Protein AF-A0A4R3XCU2-F1 (afdb_monomer)

Radius of gyration: 14.8 Å; Cα contacts (8 Å, |Δi|>4): 36; chains: 1; bounding box: 40×26×42 Å

Sequence (73 aa):
MLSEYLQPARQSVLLPDEVATLQRIFDQTCCTLGIQKTSAQAEGLAATLVNLYERGVRTEDQLSAMVDKIDFL

Solvent-accessible surface area (backbone atoms only — not comparable to full-atom values): 4558 Å² total; per-residue (Å²): 134,94,80,87,80,79,82,75,77,75,70,68,76,69,46,73,69,53,48,51,51,53,49,47,56,48,53,51,49,27,63,74,72,67,46,54,79,88,37,72,52,35,53,53,50,53,53,46,54,51,54,39,39,62,73,66,54,80,48,67,72,59,50,52,55,49,53,72,69,50,75,78,121

Structure (mmCIF, N/CA/C/O backbone):
data_AF-A0A4R3XCU2-F1
#
_entry.id   AF-A0A4R3XCU2-F1
#
loop_
_atom_site.group_PDB
_atom_site.id
_atom_site.type_symbol
_atom_site.label_atom_id
_atom_site.label_alt_id
_atom_site.label_comp_id
_atom_site.label_asym_id
_atom_site.label_entity_id
_atom_site.label_seq_id
_atom_site.pdbx_PDB_ins_code
_atom_site.Cartn_x
_atom_site.Cartn_y
_atom_site.Cartn_z
_atom_site.occupancy
_atom_site.B_iso_or_equiv
_atom_site.auth_seq_id
_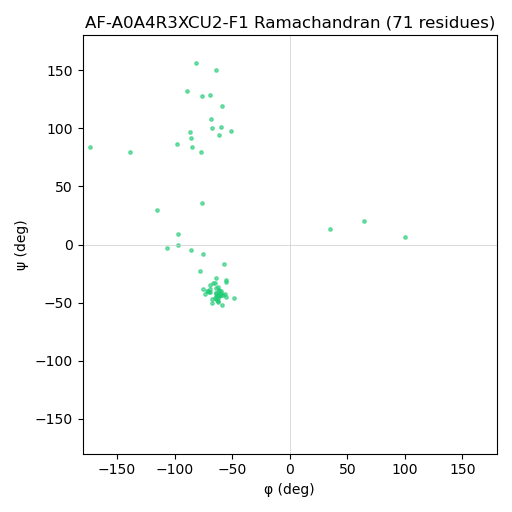atom_site.auth_comp_id
_atom_site.auth_asym_id
_atom_site.auth_atom_id
_atom_site.pdbx_PDB_model_num
ATOM 1 N N . MET A 1 1 ? 28.246 16.020 -25.548 1.00 43.44 1 MET A N 1
ATOM 2 C CA . MET A 1 1 ? 27.667 14.756 -25.049 1.00 43.44 1 MET A CA 1
ATOM 3 C C . MET A 1 1 ? 26.822 15.107 -23.840 1.00 43.44 1 MET A C 1
ATOM 5 O O . MET A 1 1 ? 27.368 15.382 -22.784 1.00 43.44 1 MET A O 1
ATOM 9 N N . LEU A 1 2 ? 25.513 15.248 -24.046 1.00 51.44 2 LEU A N 1
ATOM 10 C CA . LEU A 1 2 ? 24.549 15.602 -23.003 1.00 51.44 2 LEU A CA 1
ATOM 11 C C . LEU A 1 2 ? 24.275 14.367 -22.137 1.00 51.44 2 LEU A C 1
ATOM 13 O O . LEU A 1 2 ? 23.289 13.671 -22.342 1.00 51.44 2 LEU A O 1
ATOM 17 N N . SER A 1 3 ? 25.173 14.067 -21.205 1.00 54.53 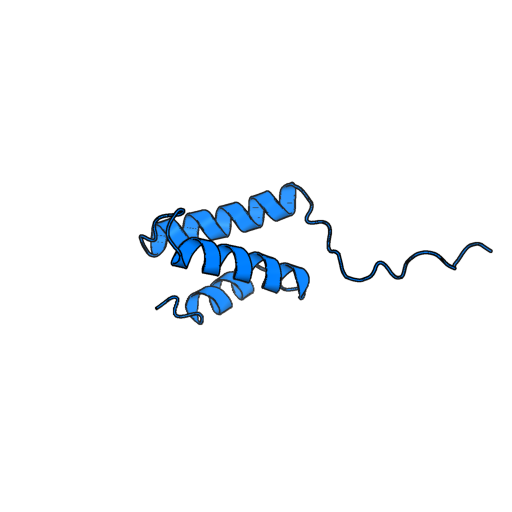3 SER A N 1
ATOM 18 C CA . SER A 1 3 ? 24.976 13.022 -20.191 1.00 54.53 3 SER A CA 1
ATOM 19 C C . SER A 1 3 ? 24.928 13.608 -18.776 1.00 54.53 3 SER A C 1
ATOM 21 O O . SER A 1 3 ? 25.306 12.947 -17.818 1.00 54.53 3 SER A O 1
ATOM 23 N N . GLU A 1 4 ? 24.460 14.856 -18.651 1.00 63.81 4 GLU A N 1
ATOM 24 C CA . GLU A 1 4 ? 24.296 15.569 -17.372 1.00 63.81 4 GLU A CA 1
ATOM 25 C C . GLU A 1 4 ? 22.861 15.511 -16.807 1.00 63.81 4 GLU A C 1
ATOM 27 O O . GLU A 1 4 ? 22.549 16.176 -15.831 1.00 63.81 4 GLU A O 1
ATOM 32 N N . TYR A 1 5 ? 21.949 14.709 -17.360 1.00 50.38 5 TYR A N 1
ATOM 33 C CA . TYR A 1 5 ? 20.554 14.727 -16.898 1.00 50.38 5 TYR A CA 1
ATOM 34 C C . TYR A 1 5 ? 19.954 13.332 -16.789 1.00 50.38 5 TYR A C 1
ATOM 36 O O . TYR A 1 5 ? 19.206 12.909 -17.659 1.00 50.38 5 TYR A O 1
ATOM 44 N N . LEU A 1 6 ? 20.270 12.632 -15.698 1.00 48.81 6 LEU A N 1
ATOM 45 C CA . LEU A 1 6 ? 19.249 12.032 -14.832 1.00 48.81 6 LEU A CA 1
ATOM 46 C C . LEU A 1 6 ? 19.933 11.450 -13.584 1.00 48.81 6 LEU A C 1
ATOM 48 O O . LEU A 1 6 ? 20.204 10.258 -13.480 1.00 48.81 6 LEU A O 1
ATOM 52 N N . GLN A 1 7 ? 20.176 12.290 -12.588 1.00 55.34 7 GLN A N 1
ATOM 53 C CA . GLN A 1 7 ? 19.931 11.822 -11.230 1.00 55.34 7 GLN A CA 1
ATOM 54 C C . GLN A 1 7 ? 18.551 12.362 -10.872 1.00 55.34 7 GLN A C 1
ATOM 56 O O . GLN A 1 7 ? 18.467 13.484 -10.374 1.00 55.34 7 GLN A O 1
ATOM 61 N N . PRO A 1 8 ? 17.447 11.657 -11.199 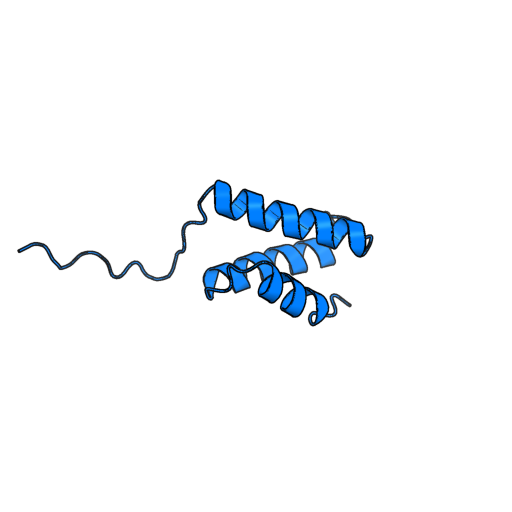1.00 44.31 8 PRO A N 1
ATOM 62 C CA . PRO A 1 8 ? 16.168 12.077 -10.676 1.00 44.31 8 PRO A CA 1
ATOM 63 C C . PRO A 1 8 ? 16.264 11.808 -9.180 1.00 44.31 8 PRO A C 1
ATOM 65 O O . PRO A 1 8 ? 16.343 10.662 -8.734 1.00 44.31 8 PRO A O 1
ATOM 68 N N . ALA A 1 9 ? 16.364 12.879 -8.405 1.00 46.00 9 ALA A N 1
ATOM 69 C CA . ALA A 1 9 ? 16.184 12.835 -6.974 1.00 46.00 9 ALA A CA 1
ATOM 70 C C . ALA A 1 9 ? 14.861 12.121 -6.702 1.00 46.00 9 ALA A C 1
ATOM 72 O O . ALA A 1 9 ? 13.830 12.748 -6.867 1.00 46.00 9 ALA A O 1
ATOM 73 N N . ARG A 1 10 ? 14.914 10.816 -6.398 1.00 50.91 10 ARG A N 1
ATOM 74 C CA . ARG A 1 10 ? 14.003 9.973 -5.601 1.00 50.91 10 ARG A CA 1
ATOM 75 C C . ARG A 1 10 ? 12.485 10.227 -5.618 1.00 50.91 10 ARG A C 1
ATOM 77 O O . ARG A 1 10 ? 11.789 9.627 -4.816 1.00 50.91 10 ARG A O 1
ATOM 84 N N . GLN A 1 11 ? 11.942 11.020 -6.526 1.00 51.50 11 GLN A N 1
ATOM 85 C CA . GLN A 1 11 ? 10.521 11.153 -6.763 1.00 51.50 11 GLN A CA 1
ATOM 86 C C . GLN A 1 11 ? 10.180 10.014 -7.708 1.00 51.50 1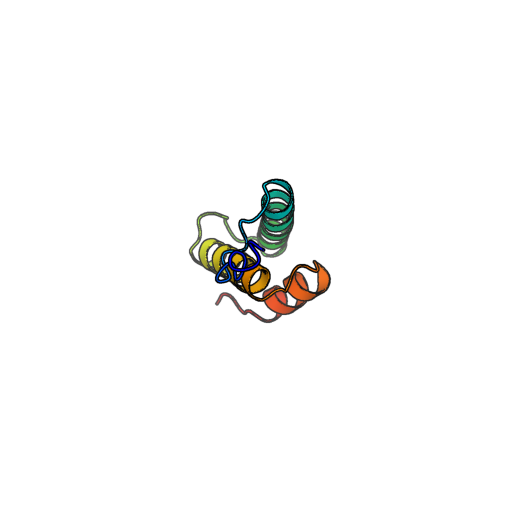1 GLN A C 1
ATOM 88 O O . GLN A 1 11 ? 10.214 10.165 -8.930 1.00 51.50 11 GLN A O 1
ATOM 93 N N . SER A 1 12 ? 9.941 8.831 -7.137 1.00 56.34 12 SER A N 1
ATOM 94 C CA . SER A 1 12 ? 9.228 7.795 -7.876 1.00 56.34 12 SER A CA 1
ATOM 95 C C . SER A 1 12 ? 7.855 8.379 -8.176 1.00 56.34 12 SER A C 1
ATOM 97 O O . SER A 1 12 ? 6.969 8.347 -7.330 1.00 56.34 12 SER A O 1
ATOM 99 N N . VAL A 1 13 ? 7.695 8.984 -9.353 1.00 59.47 13 VAL A N 1
ATOM 100 C CA . VAL A 1 13 ? 6.374 9.290 -9.894 1.00 59.47 13 VAL A CA 1
ATOM 101 C C . VAL A 1 13 ? 5.685 7.941 -10.011 1.00 59.47 13 VAL A C 1
ATOM 103 O O . VAL A 1 13 ? 6.011 7.155 -10.899 1.00 59.47 13 VAL A O 1
ATOM 106 N N . LEU A 1 14 ? 4.813 7.647 -9.046 1.00 67.44 14 LEU A N 1
ATOM 107 C CA . LEU A 1 14 ? 4.014 6.436 -9.054 1.00 67.44 14 LEU A CA 1
ATOM 108 C C . LEU A 1 14 ? 3.200 6.464 -10.340 1.00 67.44 14 LEU A C 1
ATOM 110 O O . LEU A 1 14 ? 2.421 7.392 -10.578 1.00 67.44 14 LEU A O 1
ATOM 114 N N . LEU A 1 15 ? 3.414 5.469 -11.193 1.00 75.88 15 LEU A N 1
ATOM 115 C CA . LEU A 1 15 ? 2.588 5.321 -12.379 1.00 75.88 15 LEU A CA 1
ATOM 116 C C . LEU A 1 15 ? 1.149 5.034 -11.929 1.00 75.88 15 LEU A C 1
ATOM 118 O O . LEU A 1 15 ? 0.952 4.402 -10.891 1.00 75.88 15 LEU A O 1
ATOM 122 N N . PRO A 1 16 ? 0.130 5.441 -12.700 1.00 75.06 16 PRO A N 1
ATOM 123 C CA . PRO A 1 16 ? -1.264 5.180 -12.342 1.00 75.06 16 PRO A CA 1
ATOM 124 C C . PRO A 1 16 ? -1.550 3.687 -12.105 1.00 75.06 16 PRO A C 1
ATOM 126 O O . PRO A 1 16 ? -2.373 3.352 -11.260 1.00 75.06 16 PRO A O 1
ATOM 129 N N . ASP A 1 17 ? -0.826 2.796 -12.786 1.00 75.62 17 ASP A N 1
ATOM 130 C CA . ASP A 1 17 ? -0.895 1.342 -12.586 1.00 75.62 17 ASP A CA 1
ATOM 131 C C . ASP A 1 17 ? -0.308 0.896 -11.226 1.00 75.62 17 ASP A C 1
ATOM 133 O O . ASP A 1 17 ? -0.870 0.053 -10.523 1.00 75.62 17 ASP A O 1
ATOM 137 N N . GLU A 1 18 ? 0.780 1.538 -10.789 1.00 76.06 18 GLU A N 1
ATOM 138 C CA . GLU A 1 18 ? 1.399 1.301 -9.478 1.00 76.06 18 GLU A CA 1
ATOM 139 C C . GLU A 1 18 ? 0.523 1.850 -8.346 1.00 76.06 18 GLU A C 1
ATOM 141 O O . GLU A 1 18 ? 0.324 1.180 -7.332 1.00 76.06 18 GLU A O 1
ATOM 146 N N . VAL A 1 19 ? -0.080 3.028 -8.546 1.00 79.38 19 VAL A N 1
ATOM 147 C CA . VAL A 1 19 ? -1.079 3.586 -7.622 1.00 79.38 19 VAL A CA 1
ATOM 148 C C . VAL A 1 19 ? -2.293 2.664 -7.523 1.00 79.38 19 VAL A C 1
ATOM 150 O O . VAL A 1 19 ? -2.755 2.400 -6.417 1.00 79.38 19 VAL A O 1
ATOM 153 N N . ALA A 1 20 ? -2.789 2.123 -8.640 1.00 83.12 20 ALA A N 1
ATOM 154 C CA . ALA A 1 20 ? -3.909 1.181 -8.634 1.00 83.12 20 ALA A CA 1
ATOM 155 C C . ALA A 1 20 ? -3.575 -0.110 -7.868 1.00 83.12 20 ALA A C 1
ATOM 157 O O . ALA A 1 20 ? -4.426 -0.651 -7.158 1.00 83.12 20 ALA A O 1
ATOM 158 N N . THR A 1 21 ? -2.331 -0.579 -7.970 1.00 80.44 21 THR A N 1
ATOM 159 C CA . THR A 1 21 ? -1.836 -1.743 -7.225 1.00 80.44 21 THR A CA 1
ATOM 160 C C . THR A 1 21 ? -1.768 -1.452 -5.726 1.00 80.44 21 THR A C 1
ATOM 162 O O . THR A 1 21 ? -2.360 -2.181 -4.930 1.00 80.44 21 THR A O 1
ATOM 165 N N . LEU A 1 22 ? -1.141 -0.338 -5.335 1.00 80.31 22 LEU A N 1
ATOM 166 C CA . LEU A 1 22 ? -1.096 0.128 -3.945 1.00 80.31 22 LEU A CA 1
ATOM 167 C C . LEU A 1 22 ? -2.499 0.302 -3.360 1.00 80.31 22 LEU A C 1
ATOM 169 O O . LEU A 1 22 ? -2.761 -0.111 -2.233 1.00 80.31 22 LEU A O 1
ATOM 173 N N . GLN A 1 23 ? -3.415 0.869 -4.143 1.00 82.06 23 GLN A N 1
ATOM 174 C CA . GLN A 1 23 ? -4.785 1.102 -3.720 1.00 82.06 23 GLN A CA 1
ATOM 175 C C . GLN A 1 23 ? -5.573 -0.201 -3.566 1.00 82.06 23 GLN A C 1
ATOM 177 O O . GLN A 1 23 ? -6.361 -0.296 -2.633 1.00 82.06 23 GLN A O 1
ATOM 182 N N . ARG A 1 24 ? -5.340 -1.229 -4.395 1.00 83.81 24 ARG A N 1
ATOM 183 C CA . ARG A 1 24 ? -5.923 -2.567 -4.178 1.00 83.81 24 ARG A CA 1
ATOM 184 C C . ARG A 1 24 ? -5.446 -3.192 -2.875 1.00 83.81 24 ARG A C 1
ATOM 186 O O . ARG A 1 24 ? -6.280 -3.633 -2.093 1.00 83.81 24 ARG A O 1
ATOM 193 N N . ILE A 1 25 ? -4.135 -3.194 -2.629 1.00 80.50 25 ILE A N 1
ATOM 194 C CA . ILE A 1 25 ? -3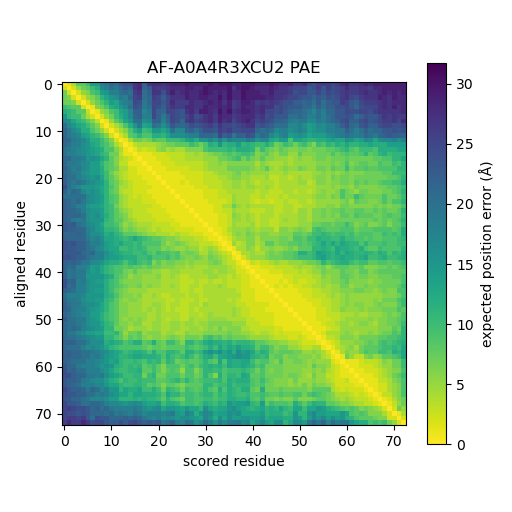.543 -3.756 -1.403 1.00 80.50 25 ILE A CA 1
ATOM 195 C C . ILE A 1 25 ? -4.089 -3.024 -0.177 1.00 80.50 25 ILE A C 1
ATOM 197 O O . ILE A 1 25 ? -4.459 -3.650 0.817 1.00 80.50 25 ILE A O 1
ATOM 201 N N . PHE A 1 26 ? -4.199 -1.700 -0.273 1.00 82.12 26 PHE A N 1
ATOM 202 C CA . PHE A 1 26 ? -4.818 -0.860 0.739 1.00 82.12 26 PHE A CA 1
ATOM 203 C C . PHE A 1 26 ? -6.275 -1.251 1.001 1.00 82.12 26 PHE A C 1
ATOM 205 O O . PHE A 1 26 ? -6.646 -1.516 2.140 1.00 82.12 26 PHE A O 1
ATOM 212 N N . ASP A 1 27 ? -7.092 -1.340 -0.052 1.00 83.12 27 ASP A N 1
ATOM 213 C CA . ASP A 1 27 ? -8.510 -1.694 0.042 1.00 83.12 27 ASP A CA 1
ATOM 214 C C . ASP A 1 27 ? -8.712 -3.059 0.698 1.00 83.12 27 ASP A C 1
ATOM 216 O O . ASP A 1 27 ? -9.563 -3.232 1.571 1.00 83.12 27 ASP A O 1
ATOM 220 N N . GLN A 1 28 ? -7.887 -4.021 0.290 1.00 82.50 28 GLN A N 1
ATOM 221 C CA . GLN A 1 28 ? -7.938 -5.404 0.730 1.00 82.50 28 GLN A CA 1
ATOM 222 C C . GLN A 1 28 ? -7.489 -5.536 2.187 1.00 82.50 28 GLN A C 1
ATOM 224 O O . GLN A 1 28 ? -8.142 -6.225 2.971 1.00 82.50 28 GLN A O 1
ATOM 229 N N . THR A 1 29 ? -6.444 -4.804 2.579 1.00 78.25 29 THR A N 1
ATOM 230 C CA . THR A 1 29 ? -6.006 -4.681 3.975 1.00 78.25 29 THR A CA 1
ATOM 231 C C . THR A 1 29 ? -7.092 -4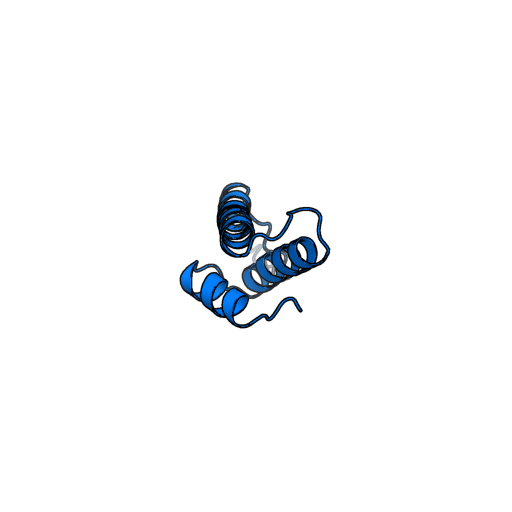.033 4.833 1.00 78.25 29 THR A C 1
ATOM 233 O O . THR A 1 29 ? -7.455 -4.581 5.871 1.00 78.25 29 THR A O 1
ATOM 236 N N . CYS A 1 30 ? -7.675 -2.913 4.391 1.00 80.19 30 CYS A N 1
ATOM 237 C CA . CYS A 1 30 ? -8.769 -2.253 5.104 1.00 80.19 30 CYS A CA 1
ATOM 238 C C . CYS A 1 30 ? -9.982 -3.177 5.268 1.00 80.19 30 CYS A C 1
ATOM 240 O O . CYS A 1 30 ? -10.543 -3.247 6.358 1.00 80.19 30 CYS A O 1
ATOM 242 N N . CYS A 1 31 ? -10.364 -3.921 4.226 1.00 82.19 31 CYS A N 1
ATOM 243 C CA . CYS A 1 31 ? -11.452 -4.898 4.310 1.00 82.19 31 CYS A CA 1
ATOM 244 C C . CYS A 1 31 ? -11.128 -6.046 5.274 1.00 82.19 31 CYS A C 1
ATOM 246 O O . CYS A 1 31 ? -11.995 -6.452 6.042 1.00 82.19 31 CYS A O 1
ATOM 248 N N . THR A 1 32 ? -9.893 -6.551 5.253 1.00 79.12 32 THR A N 1
ATOM 249 C CA . THR A 1 32 ? -9.461 -7.679 6.097 1.00 79.12 32 THR A CA 1
ATOM 250 C C . THR A 1 32 ? -9.396 -7.287 7.571 1.00 79.12 32 THR A C 1
ATOM 252 O O . THR A 1 32 ? -9.835 -8.044 8.431 1.00 79.12 32 THR A O 1
ATOM 255 N N . LEU A 1 33 ? -8.895 -6.087 7.863 1.00 73.00 33 LEU A N 1
ATOM 256 C CA . LEU A 1 33 ? -8.768 -5.560 9.222 1.00 73.00 33 LEU A CA 1
ATOM 257 C C . LEU A 1 33 ? -10.047 -4.861 9.720 1.00 73.00 33 LEU A C 1
ATOM 259 O O . LEU A 1 33 ? -10.102 -4.428 10.867 1.00 73.00 33 LEU A O 1
ATOM 263 N N . GLY A 1 34 ? -11.071 -4.712 8.871 1.00 76.12 34 GLY A N 1
ATOM 264 C CA . GLY A 1 34 ? -12.289 -3.961 9.196 1.00 76.12 34 GLY A CA 1
ATOM 265 C C . GLY A 1 34 ? -12.050 -2.462 9.423 1.00 76.12 34 GLY A C 1
ATOM 266 O O . GLY A 1 34 ? -12.863 -1.793 10.062 1.00 76.12 34 GLY A O 1
ATOM 267 N N . ILE A 1 35 ? -10.938 -1.924 8.915 1.00 77.94 35 ILE A N 1
ATOM 268 C CA . ILE A 1 35 ? -10.564 -0.518 9.064 1.00 77.94 35 ILE A CA 1
ATOM 269 C C . ILE A 1 35 ? -11.409 0.318 8.104 1.00 77.94 35 ILE A C 1
ATOM 271 O O . ILE A 1 35 ? -11.440 0.077 6.894 1.00 77.94 35 ILE A O 1
ATOM 275 N N . GLN A 1 36 ? -12.063 1.356 8.624 1.00 76.62 36 GLN A N 1
ATOM 276 C CA . GLN A 1 36 ? -12.716 2.333 7.761 1.00 76.62 36 GLN A CA 1
ATOM 277 C C . GLN A 1 36 ? -11.658 3.147 7.018 1.00 76.62 36 GLN A C 1
ATOM 279 O O . GLN A 1 36 ? -10.776 3.731 7.637 1.00 76.62 36 GLN A O 1
ATOM 284 N N . LYS A 1 37 ? -11.777 3.238 5.689 1.00 72.00 37 LYS A N 1
ATOM 285 C CA . LYS A 1 37 ? -10.835 3.966 4.813 1.00 72.00 37 LYS A CA 1
ATOM 286 C C . LYS A 1 37 ? -10.668 5.451 5.167 1.00 72.00 37 LYS A C 1
ATOM 288 O O . LYS A 1 37 ? -9.724 6.083 4.716 1.00 72.00 37 LYS A O 1
ATOM 293 N N . THR A 1 38 ? -11.598 5.999 5.944 1.00 74.12 38 THR A N 1
ATOM 294 C CA . THR A 1 38 ? -11.623 7.384 6.432 1.00 74.12 38 THR A CA 1
ATOM 295 C C . THR A 1 38 ? -11.073 7.537 7.851 1.00 74.12 38 THR A C 1
ATOM 297 O O . THR A 1 38 ? -11.086 8.639 8.391 1.00 74.12 38 THR A O 1
ATOM 300 N N . SER A 1 39 ? -10.652 6.446 8.492 1.00 75.62 39 SER A N 1
ATOM 301 C CA . SER A 1 39 ? -10.050 6.479 9.822 1.00 75.62 39 SER A CA 1
ATOM 302 C C . SER A 1 39 ? -8.577 6.860 9.750 1.00 75.62 39 SER A C 1
ATOM 304 O O . SER A 1 39 ? -7.894 6.579 8.766 1.00 75.62 39 SER A O 1
ATOM 306 N N . ALA A 1 40 ? -8.055 7.396 10.853 1.00 78.12 40 ALA A N 1
ATOM 307 C CA . ALA A 1 40 ? -6.632 7.699 11.001 1.00 78.12 40 ALA A CA 1
ATOM 308 C C . ALA A 1 40 ? -5.733 6.471 10.740 1.00 78.12 40 ALA A C 1
ATOM 310 O O . ALA A 1 40 ? -4.648 6.611 10.180 1.00 78.12 40 ALA A O 1
ATOM 311 N N . GLN A 1 41 ? -6.205 5.257 11.063 1.00 76.38 41 GLN A N 1
ATOM 312 C CA . GLN A 1 41 ? -5.490 4.018 10.728 1.00 76.38 41 GLN A CA 1
ATOM 313 C C . GLN A 1 41 ? -5.315 3.831 9.217 1.00 76.38 41 GLN A C 1
ATOM 315 O O . GLN A 1 41 ? -4.263 3.396 8.758 1.00 76.38 41 GLN A O 1
ATOM 320 N N . ALA A 1 42 ? -6.336 4.174 8.435 1.00 78.31 42 ALA A N 1
ATOM 321 C CA . ALA A 1 42 ? -6.305 4.053 6.989 1.00 78.31 42 ALA A CA 1
ATOM 322 C C . ALA A 1 42 ? -5.389 5.116 6.364 1.00 78.31 42 ALA A C 1
ATOM 324 O O . ALA A 1 42 ? -4.601 4.807 5.478 1.00 78.31 42 ALA A O 1
ATOM 325 N N . GLU A 1 43 ? -5.394 6.349 6.867 1.00 80.69 43 GLU A N 1
ATOM 326 C CA . GLU A 1 43 ? -4.393 7.338 6.443 1.00 80.69 43 GLU A CA 1
ATOM 327 C C . GLU A 1 43 ? -2.962 6.878 6.765 1.00 80.69 43 GLU A C 1
ATOM 329 O O . GLU A 1 43 ? -2.086 6.956 5.902 1.00 80.69 43 GLU A O 1
ATOM 334 N N . GLY A 1 44 ? -2.730 6.330 7.963 1.00 80.25 44 GLY A N 1
ATOM 335 C CA . GLY A 1 44 ? -1.430 5.785 8.367 1.00 80.25 44 GLY A CA 1
ATOM 336 C C . GLY A 1 44 ? -0.968 4.626 7.480 1.00 80.25 44 GLY A C 1
ATOM 337 O O . GLY A 1 44 ? 0.187 4.590 7.046 1.00 80.25 44 GLY A O 1
ATOM 338 N N . LEU A 1 45 ? -1.879 3.713 7.146 1.00 79.69 45 LEU A N 1
ATOM 339 C CA . LEU A 1 45 ? -1.627 2.605 6.231 1.00 79.69 45 LEU A CA 1
ATOM 340 C C . LEU A 1 45 ? -1.292 3.103 4.816 1.00 79.69 45 LEU A C 1
ATOM 342 O O . LEU A 1 45 ? -0.293 2.670 4.243 1.00 79.69 45 LEU A O 1
ATOM 346 N N . ALA A 1 46 ? -2.068 4.041 4.265 1.00 81.25 46 ALA A N 1
ATOM 347 C CA . ALA A 1 46 ? -1.821 4.611 2.940 1.00 81.25 46 ALA A CA 1
ATOM 348 C C . ALA A 1 46 ? -0.470 5.338 2.877 1.00 81.25 46 ALA A C 1
ATOM 350 O O . ALA A 1 46 ? 0.320 5.110 1.959 1.00 81.25 46 ALA A O 1
ATOM 351 N N . ALA A 1 47 ? -0.170 6.165 3.882 1.00 81.44 47 ALA A N 1
ATOM 352 C CA . ALA A 1 47 ? 1.102 6.869 3.976 1.00 81.44 47 ALA A CA 1
ATOM 353 C C . ALA A 1 47 ? 2.278 5.889 4.073 1.00 81.44 47 ALA A C 1
ATOM 355 O O . ALA A 1 47 ? 3.305 6.089 3.425 1.00 81.44 47 ALA A O 1
ATOM 356 N N . THR A 1 48 ? 2.124 4.802 4.830 1.00 79.88 48 THR A N 1
ATOM 357 C CA . THR A 1 48 ? 3.160 3.772 4.952 1.00 79.88 48 THR A CA 1
ATOM 358 C C . THR A 1 48 ? 3.365 3.028 3.637 1.00 79.88 48 THR A C 1
ATOM 360 O O . THR A 1 48 ? 4.506 2.886 3.204 1.00 79.88 48 THR A O 1
ATOM 363 N N . LEU A 1 49 ? 2.292 2.592 2.972 1.00 78.19 49 LEU A N 1
ATOM 364 C CA . LEU A 1 49 ? 2.360 1.915 1.675 1.00 78.19 49 LEU A CA 1
ATOM 365 C C . LEU A 1 49 ? 3.111 2.766 0.642 1.00 78.19 49 LEU A C 1
ATOM 367 O O . LEU A 1 49 ? 4.014 2.264 -0.025 1.00 78.19 49 LEU A O 1
ATOM 371 N N . VAL A 1 50 ? 2.809 4.066 0.565 1.00 78.19 50 VAL A N 1
ATOM 372 C CA . VAL A 1 50 ? 3.515 5.006 -0.321 1.00 78.19 50 VAL A CA 1
ATOM 373 C C . VAL A 1 50 ? 4.986 5.147 0.077 1.00 78.19 50 VAL A C 1
ATOM 375 O O . VAL A 1 50 ? 5.864 5.024 -0.773 1.00 78.19 50 VAL A O 1
ATOM 378 N N . ASN A 1 51 ? 5.282 5.326 1.366 1.00 79.06 51 ASN A N 1
ATOM 379 C CA . ASN A 1 51 ? 6.653 5.494 1.860 1.00 79.06 51 ASN A CA 1
ATOM 380 C C . ASN A 1 51 ? 7.505 4.230 1.626 1.00 79.06 51 ASN A C 1
ATOM 382 O O . ASN A 1 51 ? 8.679 4.316 1.270 1.00 79.06 51 ASN A O 1
ATOM 386 N N . LEU A 1 52 ? 6.916 3.041 1.778 1.00 76.56 52 LEU A N 1
ATOM 387 C CA . LEU A 1 52 ? 7.539 1.759 1.444 1.00 76.56 52 LEU A CA 1
ATOM 388 C C . LEU A 1 52 ? 7.820 1.666 -0.058 1.00 76.56 52 LEU A C 1
ATOM 390 O O . LEU A 1 52 ? 8.934 1.309 -0.453 1.00 76.56 52 LEU A O 1
ATOM 394 N N . TYR A 1 53 ? 6.866 2.076 -0.889 1.00 77.00 53 TYR A N 1
ATOM 395 C CA . TYR A 1 53 ? 7.034 2.092 -2.336 1.00 77.00 53 TYR A CA 1
ATOM 396 C C . TYR A 1 53 ? 8.165 3.017 -2.794 1.00 77.00 53 TYR A C 1
ATOM 398 O O . TYR A 1 53 ? 9.015 2.624 -3.597 1.00 77.00 53 TYR A O 1
ATOM 406 N N . GLU A 1 54 ? 8.236 4.223 -2.228 1.00 74.12 54 GLU A N 1
ATOM 407 C CA . GLU A 1 54 ? 9.308 5.190 -2.488 1.00 74.12 54 GLU A CA 1
ATOM 408 C C . GLU A 1 54 ? 10.681 4.693 -2.014 1.00 74.12 54 GLU A C 1
ATOM 410 O O . GLU A 1 54 ? 11.716 5.023 -2.602 1.00 74.12 54 GLU A O 1
ATOM 415 N N . ARG A 1 55 ? 10.711 3.848 -0.978 1.00 74.56 55 ARG A N 1
ATOM 416 C CA . ARG A 1 55 ? 11.929 3.170 -0.507 1.00 74.56 55 ARG A CA 1
ATOM 417 C C . ARG A 1 55 ? 12.365 2.012 -1.408 1.00 74.56 55 ARG A C 1
ATOM 419 O O . ARG A 1 55 ? 13.470 1.508 -1.217 1.00 74.56 55 ARG A O 1
ATOM 426 N N . GLY A 1 56 ? 11.555 1.631 -2.397 1.00 71.19 56 GLY A N 1
ATOM 427 C CA . GLY A 1 56 ? 11.824 0.534 -3.331 1.00 71.19 56 GLY A CA 1
ATOM 428 C C . GLY A 1 56 ? 11.108 -0.774 -2.986 1.00 71.19 56 GLY A C 1
ATOM 429 O O . GLY A 1 56 ? 11.346 -1.787 -3.641 1.00 71.19 56 GLY A O 1
ATOM 430 N N . VAL A 1 57 ? 10.221 -0.770 -1.987 1.00 71.75 57 VAL A N 1
ATOM 431 C CA . VAL A 1 57 ? 9.414 -1.932 -1.603 1.00 71.75 57 VAL A CA 1
ATOM 432 C C . VAL A 1 57 ? 8.158 -1.969 -2.473 1.00 71.75 57 VAL A C 1
ATOM 434 O O . VAL A 1 57 ? 7.148 -1.349 -2.157 1.00 71.75 57 VAL A O 1
ATOM 437 N N . ARG A 1 58 ? 8.242 -2.678 -3.604 1.00 69.75 58 ARG A N 1
ATOM 438 C CA . ARG A 1 58 ? 7.154 -2.781 -4.599 1.00 69.75 58 ARG A CA 1
ATOM 439 C C . ARG A 1 58 ? 6.445 -4.137 -4.620 1.00 69.75 58 ARG A C 1
ATOM 441 O O . ARG A 1 58 ? 5.523 -4.333 -5.400 1.00 69.75 58 ARG A O 1
ATOM 448 N N . THR A 1 59 ? 6.900 -5.096 -3.817 1.00 65.94 59 THR A N 1
ATOM 449 C CA . THR A 1 59 ? 6.348 -6.457 -3.810 1.00 65.94 59 THR A CA 1
ATOM 450 C C . THR A 1 59 ? 5.192 -6.553 -2.824 1.00 65.94 59 THR A C 1
ATOM 452 O O . THR A 1 59 ? 5.362 -6.163 -1.669 1.00 65.94 59 THR A O 1
ATOM 455 N N . GLU A 1 60 ? 4.066 -7.132 -3.252 1.00 66.31 60 GLU A N 1
ATOM 456 C CA . GLU A 1 60 ? 2.906 -7.418 -2.392 1.00 66.31 60 GLU A CA 1
ATOM 457 C C . GLU A 1 60 ? 3.312 -8.107 -1.088 1.00 66.31 60 GLU A C 1
ATOM 459 O O . GLU A 1 60 ? 2.931 -7.631 -0.031 1.00 66.31 60 GLU A O 1
ATOM 464 N N . ASP A 1 61 ? 4.173 -9.126 -1.157 1.00 68.69 61 ASP A N 1
ATOM 465 C CA . ASP A 1 61 ? 4.641 -9.905 -0.000 1.00 68.69 61 ASP A CA 1
ATOM 466 C C . ASP A 1 61 ? 5.363 -9.046 1.057 1.00 68.69 61 ASP A C 1
ATOM 468 O O . ASP A 1 61 ? 5.164 -9.183 2.265 1.00 68.69 61 ASP A O 1
ATOM 472 N N . GLN A 1 62 ? 6.178 -8.089 0.599 1.00 70.00 62 GLN A N 1
ATOM 473 C CA . GLN A 1 62 ? 6.885 -7.173 1.491 1.00 70.00 62 GLN A CA 1
ATOM 474 C C . GLN A 1 62 ? 5.949 -6.107 2.058 1.00 70.00 62 GLN A C 1
ATOM 476 O O . GLN A 1 62 ? 6.084 -5.740 3.224 1.00 70.00 62 GLN A O 1
ATOM 481 N N . LEU A 1 63 ? 5.009 -5.611 1.248 1.00 69.94 63 LEU A N 1
ATOM 482 C CA . LEU A 1 63 ? 3.998 -4.662 1.703 1.00 69.94 63 LEU A CA 1
ATOM 483 C C . LEU A 1 63 ? 3.095 -5.328 2.743 1.00 69.94 63 LEU A C 1
ATOM 485 O O . LEU A 1 63 ? 2.928 -4.764 3.815 1.00 69.94 63 LEU A O 1
ATOM 489 N N . SER A 1 64 ? 2.615 -6.551 2.505 1.00 65.88 64 SER A N 1
ATOM 490 C CA . SER A 1 64 ? 1.813 -7.305 3.470 1.00 65.88 64 SER A CA 1
ATOM 491 C C . SER A 1 64 ? 2.588 -7.616 4.745 1.00 65.88 64 SER A C 1
ATOM 493 O O . SER A 1 64 ? 2.057 -7.404 5.826 1.00 65.88 64 SER A O 1
ATOM 495 N N . ALA A 1 65 ? 3.855 -8.032 4.654 1.00 71.25 65 ALA A N 1
ATOM 496 C CA . ALA A 1 65 ? 4.671 -8.313 5.837 1.00 71.25 65 ALA A CA 1
ATOM 497 C C . ALA A 1 65 ? 4.976 -7.054 6.669 1.00 71.25 65 ALA A C 1
ATOM 499 O O . ALA A 1 65 ? 5.103 -7.127 7.891 1.00 71.25 65 ALA A O 1
ATOM 500 N N . MET A 1 66 ? 5.123 -5.896 6.020 1.00 69.00 66 MET A N 1
ATOM 501 C CA . MET A 1 66 ? 5.312 -4.615 6.704 1.00 69.00 66 MET A CA 1
ATOM 502 C C . MET A 1 66 ? 4.009 -4.128 7.334 1.00 69.00 66 MET A C 1
ATOM 504 O O . MET A 1 66 ? 4.027 -3.667 8.466 1.00 69.00 66 MET A O 1
ATOM 508 N N . VAL A 1 67 ? 2.893 -4.254 6.619 1.00 65.94 67 VAL A N 1
ATOM 509 C CA . VAL A 1 67 ? 1.554 -3.890 7.094 1.00 65.94 67 VAL A CA 1
ATOM 510 C C . VAL A 1 67 ? 1.132 -4.753 8.280 1.00 65.94 67 VAL A C 1
ATOM 512 O O . VAL A 1 67 ? 0.623 -4.213 9.249 1.00 65.94 67 VAL A O 1
ATOM 515 N N . ASP A 1 68 ? 1.404 -6.057 8.245 1.00 67.31 68 ASP A N 1
ATOM 516 C CA . ASP A 1 68 ? 1.139 -6.987 9.352 1.00 67.31 68 ASP A CA 1
ATOM 517 C C . ASP A 1 68 ? 1.992 -6.666 10.593 1.00 67.31 68 ASP A C 1
ATOM 519 O O . ASP A 1 68 ? 1.549 -6.805 11.728 1.00 67.31 68 ASP A O 1
ATOM 523 N N . LYS A 1 69 ? 3.217 -6.164 10.380 1.00 64.31 69 LYS A N 1
ATOM 524 C CA . LYS A 1 69 ? 4.103 -5.705 11.459 1.00 64.31 69 LYS A CA 1
ATOM 525 C C . LYS A 1 69 ? 3.755 -4.335 12.019 1.00 64.31 69 LYS A C 1
ATOM 527 O O . LYS A 1 69 ? 4.206 -4.015 13.121 1.00 64.31 69 LYS A O 1
ATOM 532 N N . ILE A 1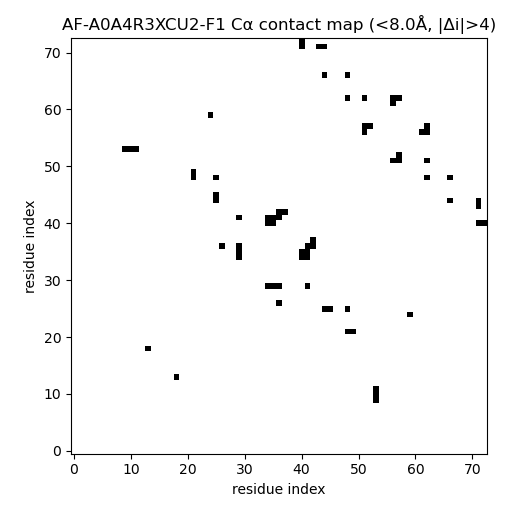 70 ? 3.061 -3.499 11.256 1.00 62.84 70 ILE A N 1
ATOM 533 C CA . ILE A 1 70 ? 2.663 -2.182 11.725 1.00 62.84 70 ILE A CA 1
ATOM 534 C C . ILE A 1 70 ? 1.346 -2.371 12.444 1.00 62.84 70 ILE A C 1
ATOM 536 O O . ILE A 1 70 ? 0.272 -2.432 11.857 1.00 62.84 70 ILE A O 1
ATOM 540 N N . ASP A 1 71 ? 1.464 -2.479 13.755 1.00 56.19 71 ASP A N 1
ATOM 541 C CA . ASP A 1 71 ? 0.321 -2.391 14.629 1.00 56.19 71 ASP A CA 1
ATOM 542 C C . ASP A 1 71 ? -0.199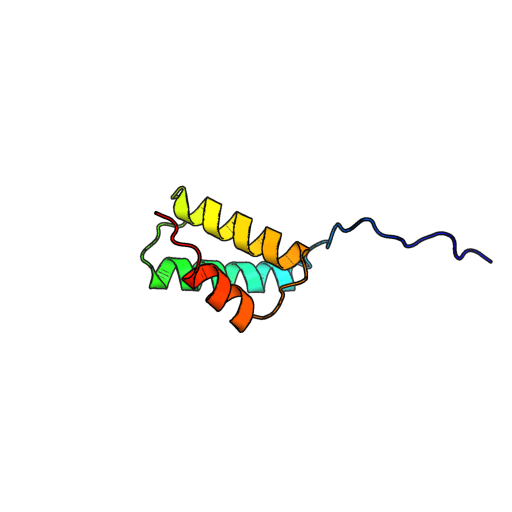 -0.942 14.565 1.00 56.19 71 ASP A C 1
ATOM 544 O O . ASP A 1 71 ? 0.405 -0.023 15.119 1.00 56.19 71 ASP A O 1
ATOM 548 N N . PHE A 1 72 ? -1.258 -0.707 13.782 1.00 59.84 72 PHE A N 1
ATOM 549 C CA . PHE A 1 72 ? -1.901 0.606 13.616 1.00 59.84 72 PHE A CA 1
ATOM 550 C C . PHE A 1 72 ? -2.785 0.969 14.836 1.00 59.84 72 PHE A C 1
ATOM 552 O O . PHE A 1 72 ? -3.867 1.542 14.660 1.00 59.84 72 PHE A O 1
ATOM 559 N N . LEU A 1 73 ? -2.351 0.584 16.047 1.00 45.31 73 LEU A N 1
ATOM 560 C CA . LEU A 1 73 ? -2.981 0.853 17.349 1.00 45.31 73 LEU A CA 1
ATOM 561 C C . LEU A 1 73 ? -2.835 2.317 17.783 1.0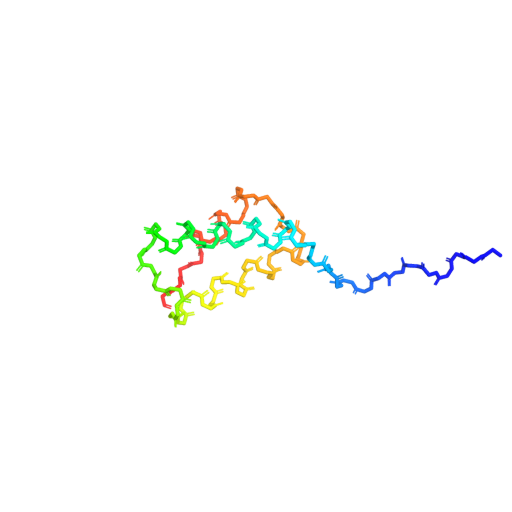0 45.31 73 LEU A C 1
ATOM 563 O O . LEU A 1 73 ? -1.701 2.849 17.769 1.00 45.31 73 LEU A O 1
#

pLDDT: mean 70.47, std 11.1, range [43.44, 83.81]

Mean predicted aligned error: 10.35 Å

Secondary structure (DSSP, 8-state):
---------S-----HHHHHHHHHHHHHHHHHHT--TTSHHHHHHHHHHHHHHHTT---HHHHHHHHHH----

Foldseek 3Di:
DPPPDDPPPLPPPQDVVLVVVLVVLLVVLCVVVVNDCPDPLVVVLSVVSVVCVSVVNSDSVSSVVVNVVPPSD